Protein AF-A0A1Z9PYY9-F1 (afdb_monomer)

Sequence (95 aa):
MPALLAAALLITTSLSQAKAAIFTVKPGSIFYSKPEKSEKYRLDLPEVRVQVPPLRDVKGFCLFDLVYKISDRDNPNLPKSGWARCVSTDTFISQ

Nearest PDB structures (foldseek):
  1k1z-assembly1_A  TM=5.277E-01  e=1.471E+00  Mus musculus
  3jcr-assembly1_P  TM=3.678E-01  e=1.234E+00  Homo sapiens

Radius of gyration: 19.66 Å; Cα contacts (8 Å, |Δi|>4): 152; chains: 1; bounding box: 27×72×32 Å

Secondary structure (DSSP, 8-state):
----SS--------------EEEEEPTTPPPBSSSS--GGGB---SSEEEEEEEEEEETTEEEEEEEE-TTTTT-TTS-SEEEEETT-EEEE---

Foldseek 3Di:
DDPDDPPPDPVVPPPVPPPFFKFFWDPPWWWFCDQDPDPVGTDDDDRWIWTPPFPDDDPQKGKTQTDDDPVCVPPPPDDRITITRNNTTDDTDDD

Structure (mmCIF, N/CA/C/O backbone):
data_AF-A0A1Z9PYY9-F1
#
_entry.id   AF-A0A1Z9PYY9-F1
#
loop_
_atom_site.group_PDB
_atom_site.id
_atom_site.type_symbol
_atom_site.label_atom_id
_atom_site.label_alt_id
_atom_site.label_comp_id
_atom_site.label_asym_id
_atom_site.label_entity_id
_atom_site.label_seq_id
_atom_site.pdbx_PDB_ins_code
_atom_site.Cartn_x
_atom_site.Cartn_y
_atom_site.Cartn_z
_atom_site.occupancy
_atom_site.B_iso_or_equiv
_atom_site.auth_seq_id
_atom_site.auth_comp_id
_atom_site.auth_asym_id
_atom_site.auth_atom_id
_atom_site.pdbx_PDB_model_num
ATOM 1 N N . MET A 1 1 ? 8.871 -60.258 -16.167 1.00 48.06 1 MET A N 1
ATOM 2 C CA . MET A 1 1 ? 9.083 -58.790 -16.146 1.00 48.06 1 MET A CA 1
ATOM 3 C C . MET A 1 1 ? 8.028 -58.200 -17.073 1.00 48.06 1 MET A C 1
ATOM 5 O O . MET A 1 1 ? 8.046 -58.602 -18.228 1.00 48.06 1 MET A O 1
ATOM 9 N N . PRO A 1 2 ? 7.032 -57.437 -16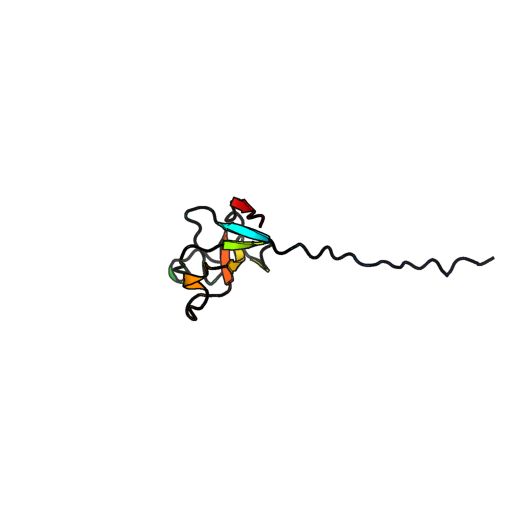.580 1.00 44.59 2 PRO A N 1
ATOM 10 C CA . PRO A 1 2 ? 7.276 -56.070 -16.116 1.00 44.59 2 PRO A CA 1
ATOM 11 C C . PRO A 1 2 ? 6.348 -55.654 -14.951 1.00 44.59 2 PRO A C 1
ATOM 13 O O . PRO A 1 2 ? 5.234 -55.180 -15.150 1.00 44.59 2 PRO A O 1
ATOM 16 N N . ALA A 1 3 ? 6.827 -55.779 -13.714 1.00 51.94 3 ALA A N 1
ATOM 17 C CA . ALA A 1 3 ? 6.243 -55.088 -12.566 1.00 51.94 3 ALA A CA 1
ATOM 18 C C . ALA A 1 3 ? 6.869 -53.686 -12.481 1.00 51.94 3 ALA A C 1
ATOM 20 O O . ALA A 1 3 ? 7.700 -53.432 -11.621 1.00 51.94 3 ALA A O 1
ATOM 21 N N . LEU A 1 4 ? 6.594 -52.820 -13.459 1.00 53.97 4 LEU A N 1
ATOM 22 C CA . LEU A 1 4 ? 7.308 -51.538 -13.597 1.00 53.97 4 LEU A CA 1
ATOM 23 C C . LEU A 1 4 ? 6.421 -50.397 -14.120 1.00 53.97 4 LEU A C 1
ATOM 25 O O . LEU A 1 4 ? 6.918 -49.453 -14.719 1.00 53.97 4 LEU A O 1
ATOM 29 N N . LEU A 1 5 ? 5.104 -50.464 -13.899 1.00 51.12 5 LEU A N 1
ATOM 30 C CA . LEU A 1 5 ? 4.167 -49.416 -14.343 1.00 51.12 5 LEU A CA 1
ATOM 31 C C . LEU A 1 5 ? 3.291 -48.823 -13.227 1.00 51.12 5 LEU A C 1
ATOM 33 O O . LEU A 1 5 ? 2.497 -47.932 -13.494 1.00 51.12 5 LEU A O 1
ATOM 37 N N . ALA A 1 6 ? 3.458 -49.249 -11.970 1.00 53.16 6 ALA A N 1
ATOM 38 C CA . ALA A 1 6 ? 2.670 -48.739 -10.838 1.00 53.16 6 ALA A CA 1
ATOM 39 C C . ALA A 1 6 ? 3.338 -47.578 -10.070 1.00 53.16 6 ALA A C 1
ATOM 41 O O . ALA A 1 6 ? 2.815 -47.130 -9.057 1.00 53.16 6 ALA A O 1
ATOM 42 N N . ALA A 1 7 ? 4.492 -47.089 -10.535 1.00 55.03 7 ALA A N 1
ATOM 43 C CA . ALA A 1 7 ? 5.258 -46.030 -9.873 1.00 55.03 7 ALA A CA 1
ATOM 44 C C . ALA A 1 7 ? 5.192 -44.684 -10.615 1.00 55.03 7 ALA A C 1
ATOM 46 O O . ALA A 1 7 ? 6.069 -43.839 -10.443 1.00 55.03 7 ALA A O 1
ATOM 47 N N . ALA A 1 8 ? 4.165 -44.465 -11.442 1.00 55.75 8 ALA A N 1
ATOM 48 C CA . ALA A 1 8 ? 3.899 -43.162 -12.040 1.00 55.75 8 ALA A CA 1
ATOM 49 C C . ALA A 1 8 ? 3.309 -42.218 -10.981 1.00 55.75 8 ALA A C 1
ATOM 51 O O . ALA A 1 8 ? 2.108 -41.982 -10.911 1.00 55.75 8 ALA A O 1
ATOM 52 N N . LEU A 1 9 ? 4.216 -41.724 -10.139 1.00 58.09 9 LEU A N 1
ATOM 53 C CA . LEU A 1 9 ? 4.311 -40.319 -9.784 1.00 58.09 9 LEU A CA 1
ATOM 54 C C . LEU A 1 9 ? 2.969 -39.683 -9.385 1.00 58.09 9 LEU A C 1
ATOM 56 O O . LEU A 1 9 ? 2.382 -38.875 -10.102 1.00 58.09 9 LEU A O 1
ATOM 60 N N . LEU A 1 10 ? 2.570 -39.966 -8.145 1.00 58.44 10 LEU A N 1
ATOM 61 C CA . LEU A 1 10 ? 1.922 -38.982 -7.281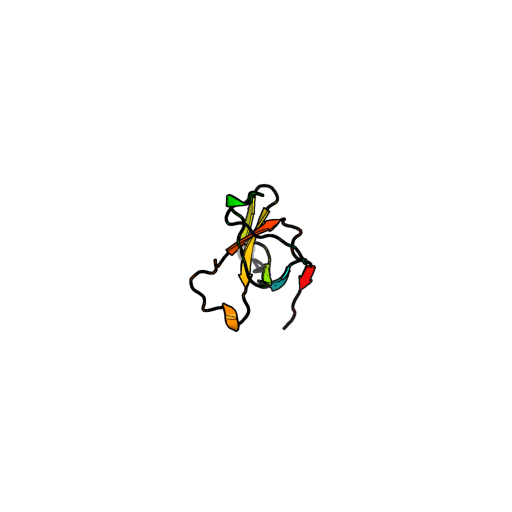 1.00 58.44 10 LEU A CA 1
ATOM 62 C C . LEU A 1 10 ? 2.866 -37.774 -7.137 1.00 58.44 10 LEU A C 1
ATOM 64 O O . LEU A 1 10 ? 3.511 -37.589 -6.108 1.00 58.44 10 LEU A O 1
ATOM 68 N N . ILE A 1 11 ? 2.988 -36.952 -8.183 1.00 60.59 11 ILE A N 1
ATOM 69 C CA . ILE A 1 11 ? 3.527 -35.599 -8.052 1.00 60.59 11 ILE A CA 1
ATOM 70 C C . ILE A 1 11 ? 2.395 -34.794 -7.434 1.00 60.59 11 ILE A C 1
ATOM 72 O O . ILE A 1 11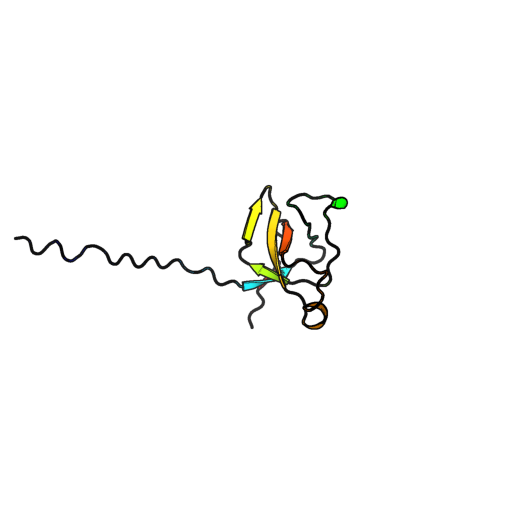 ? 1.651 -34.087 -8.110 1.00 60.59 11 ILE A O 1
ATOM 76 N N . THR A 1 12 ? 2.207 -34.959 -6.129 1.00 59.38 12 THR A N 1
ATOM 77 C CA . THR A 1 12 ? 1.461 -33.986 -5.348 1.00 59.38 12 THR A CA 1
ATOM 78 C C . THR A 1 12 ? 2.237 -32.688 -5.473 1.00 59.38 12 THR A C 1
ATOM 80 O O . THR A 1 12 ? 3.267 -32.500 -4.827 1.00 59.38 12 THR A O 1
ATOM 83 N N . THR A 1 13 ? 1.785 -31.821 -6.372 1.00 58.53 13 THR A N 1
ATOM 84 C CA . THR A 1 13 ? 2.226 -30.440 -6.458 1.00 58.53 13 THR A CA 1
ATOM 85 C C . THR A 1 13 ? 1.889 -29.783 -5.129 1.00 58.53 13 THR A C 1
ATOM 87 O O . THR A 1 13 ? 0.785 -29.275 -4.933 1.00 58.53 13 THR A O 1
ATOM 90 N N . SER A 1 14 ? 2.831 -29.800 -4.192 1.00 54.00 14 SER A N 1
ATOM 91 C CA . SER A 1 14 ? 2.856 -28.851 -3.095 1.00 54.00 14 SER A CA 1
ATOM 92 C C . SER A 1 14 ? 3.181 -27.490 -3.706 1.00 54.00 14 SER A C 1
ATOM 94 O O . SER A 1 14 ? 4.302 -26.992 -3.622 1.00 54.00 14 SER A O 1
ATOM 96 N N . LEU A 1 15 ? 2.184 -26.866 -4.349 1.00 53.31 15 LEU A N 1
ATOM 97 C CA . LEU A 1 15 ? 2.161 -25.414 -4.403 1.00 53.31 15 LEU A CA 1
ATOM 98 C C . LEU A 1 15 ? 2.137 -24.987 -2.941 1.00 53.31 15 LEU A C 1
ATOM 100 O O . LEU A 1 15 ? 1.096 -25.016 -2.288 1.00 53.31 15 LEU A O 1
ATOM 104 N N . SER A 1 16 ? 3.321 -24.687 -2.408 1.00 46.06 16 SER A N 1
ATOM 105 C CA . SER A 1 16 ? 3.464 -23.952 -1.168 1.00 46.06 16 SER A CA 1
ATOM 106 C C . SER A 1 16 ? 2.682 -22.670 -1.388 1.00 46.06 16 SER A C 1
ATOM 108 O O . SER A 1 16 ? 3.130 -21.765 -2.091 1.00 46.06 16 SER A O 1
ATOM 110 N N . GLN A 1 17 ? 1.444 -22.659 -0.901 1.00 52.62 17 GLN A N 1
ATOM 111 C CA . GLN A 1 17 ? 0.595 -21.491 -0.881 1.00 52.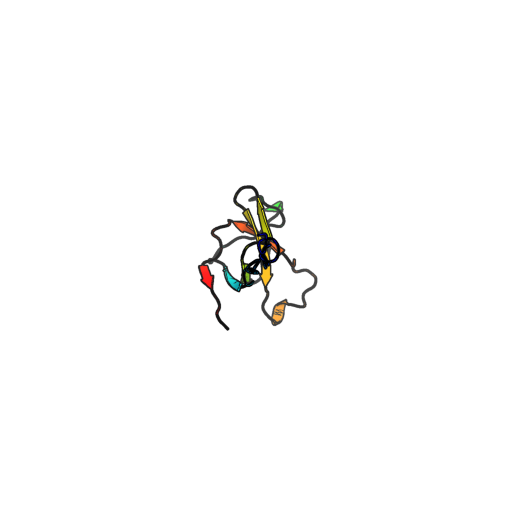62 17 GLN A CA 1
ATOM 112 C C . GLN A 1 17 ? 1.343 -20.520 0.022 1.00 52.62 17 GLN A C 1
ATOM 114 O O . GLN A 1 17 ? 1.296 -20.658 1.245 1.00 52.62 17 GLN A O 1
ATOM 119 N N . ALA A 1 18 ? 2.156 -19.651 -0.590 1.00 58.78 18 ALA A N 1
ATOM 120 C CA . ALA A 1 18 ? 2.952 -18.662 0.111 1.00 58.78 18 ALA A CA 1
ATOM 121 C C . ALA A 1 18 ? 1.993 -17.956 1.066 1.00 58.78 18 ALA A C 1
ATOM 123 O O . ALA A 1 18 ? 1.039 -17.315 0.623 1.00 58.78 18 ALA A O 1
ATOM 124 N N . LYS A 1 19 ? 2.150 -18.218 2.369 1.00 61.47 19 LYS A N 1
ATOM 125 C CA . LYS A 1 19 ? 1.191 -17.761 3.369 1.00 61.47 19 LYS A CA 1
ATOM 126 C C . LYS A 1 19 ? 1.127 -16.245 3.259 1.00 61.47 19 LYS A C 1
ATOM 128 O O . LYS A 1 19 ? 2.153 -15.591 3.428 1.00 61.47 19 LYS A O 1
ATOM 133 N N . ALA A 1 20 ? -0.060 -15.720 2.960 1.00 71.00 20 ALA A N 1
ATOM 134 C CA . ALA A 1 20 ? -0.303 -14.291 2.995 1.00 71.00 20 ALA A CA 1
ATOM 135 C C . ALA A 1 20 ? 0.032 -13.805 4.408 1.00 71.00 20 ALA A C 1
ATOM 137 O O . ALA A 1 20 ? -0.576 -14.234 5.390 1.00 71.00 20 ALA A O 1
ATOM 138 N N . ALA A 1 21 ? 1.067 -12.985 4.509 1.00 83.44 21 ALA A N 1
ATOM 139 C CA . ALA A 1 21 ? 1.599 -12.485 5.760 1.00 83.44 21 ALA A CA 1
ATOM 140 C C . ALA A 1 21 ? 1.389 -10.973 5.813 1.00 83.44 21 ALA A C 1
ATOM 142 O O . ALA A 1 21 ? 1.522 -10.295 4.798 1.00 83.44 21 ALA A O 1
ATOM 143 N N . ILE A 1 22 ? 1.047 -10.433 6.982 1.00 86.69 22 ILE A N 1
ATOM 144 C CA . ILE A 1 22 ? 0.779 -9.000 7.130 1.00 86.69 22 ILE A CA 1
ATOM 145 C C . ILE A 1 22 ? 2.055 -8.304 7.601 1.00 86.69 22 ILE A C 1
ATOM 147 O O . ILE A 1 22 ? 2.659 -8.699 8.599 1.00 86.69 22 ILE A O 1
ATOM 151 N N . PHE A 1 23 ? 2.454 -7.261 6.880 1.00 86.88 23 PHE A N 1
ATOM 152 C CA . PHE A 1 23 ? 3.650 -6.474 7.153 1.00 86.88 23 PHE A CA 1
ATOM 153 C C . PHE A 1 23 ? 3.306 -5.003 7.369 1.00 86.88 23 PHE A C 1
ATOM 155 O O . PHE A 1 23 ? 2.381 -4.458 6.757 1.00 86.88 23 PHE A O 1
ATOM 162 N N . THR A 1 24 ? 4.086 -4.341 8.220 1.00 86.94 24 THR A N 1
ATOM 163 C CA . THR A 1 24 ? 4.113 -2.878 8.273 1.00 86.94 24 THR A CA 1
ATOM 164 C C . THR A 1 24 ? 4.888 -2.313 7.088 1.00 86.94 24 THR A C 1
ATOM 166 O O . THR A 1 24 ? 5.875 -2.883 6.606 1.00 86.94 24 THR A O 1
ATOM 169 N N . VAL A 1 25 ? 4.424 -1.159 6.621 1.00 86.50 25 VAL A N 1
ATOM 170 C CA . VAL A 1 25 ? 5.087 -0.392 5.569 1.00 86.50 25 VAL A CA 1
ATOM 171 C C . VAL A 1 25 ? 6.160 0.507 6.171 1.00 86.50 25 VAL A C 1
ATOM 173 O O . VAL A 1 25 ? 6.018 0.967 7.307 1.00 86.50 25 VAL A O 1
ATOM 176 N N . LYS A 1 26 ? 7.218 0.791 5.406 1.00 86.00 26 LYS A N 1
ATOM 177 C CA . LYS A 1 26 ? 8.249 1.744 5.836 1.00 86.00 26 LYS A CA 1
ATOM 178 C C . LYS A 1 26 ? 7.610 3.113 6.083 1.00 86.0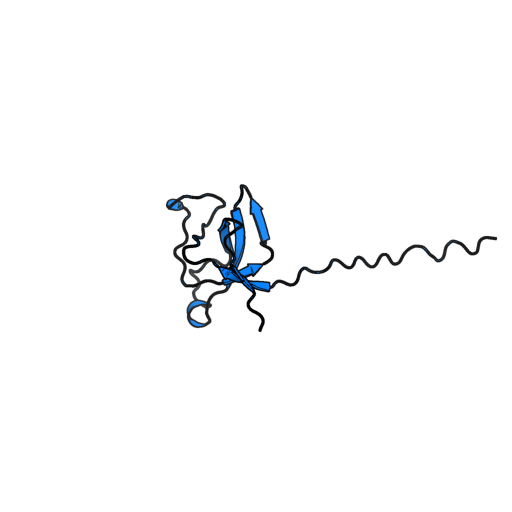0 26 LYS A C 1
ATOM 180 O O . LYS A 1 26 ? 6.789 3.525 5.251 1.00 86.00 26 LYS A O 1
ATOM 185 N N . PRO A 1 27 ? 7.996 3.855 7.135 1.00 82.69 27 PRO A N 1
ATOM 186 C CA . PRO A 1 27 ? 7.542 5.228 7.327 1.00 82.69 27 PRO A CA 1
ATOM 187 C C . PRO A 1 27 ? 7.774 6.078 6.069 1.00 82.69 27 PRO A C 1
ATOM 189 O O . PRO A 1 27 ? 8.828 5.999 5.440 1.00 82.69 27 PRO A O 1
ATOM 192 N N . GLY A 1 28 ? 6.774 6.867 5.673 1.00 84.25 28 GLY A N 1
ATOM 193 C CA . GLY A 1 28 ? 6.833 7.678 4.450 1.00 84.25 28 GLY A CA 1
ATOM 194 C C . GLY A 1 28 ? 6.630 6.901 3.142 1.00 84.25 28 GLY A C 1
ATOM 195 O O . GLY A 1 28 ? 6.766 7.488 2.068 1.00 84.25 28 GLY A O 1
ATOM 196 N N . SER A 1 29 ? 6.287 5.608 3.195 1.00 88.69 29 SER A N 1
ATOM 197 C CA . SER A 1 29 ? 5.857 4.867 2.004 1.00 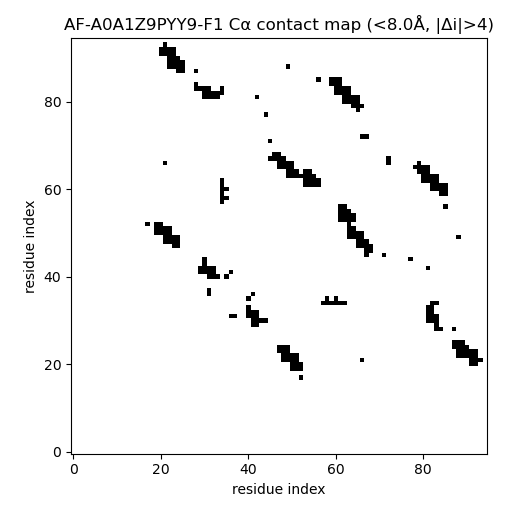88.69 29 SER A CA 1
ATOM 198 C C . SER A 1 29 ? 4.601 5.498 1.412 1.00 88.69 29 SER A C 1
ATOM 200 O O . SER A 1 29 ? 3.597 5.674 2.095 1.00 88.69 29 SER A O 1
ATOM 202 N N . ILE A 1 30 ? 4.663 5.819 0.122 1.00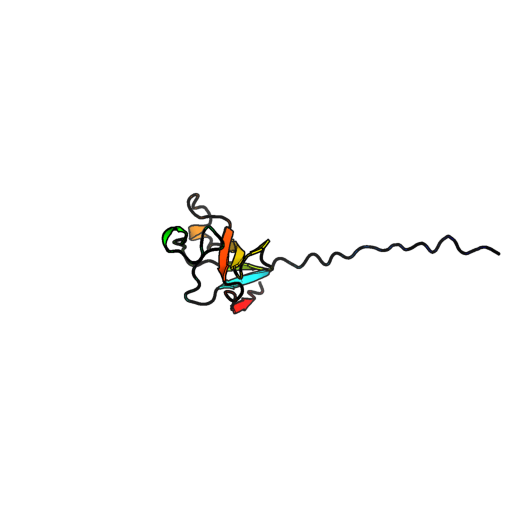 93.75 30 ILE A N 1
ATOM 203 C CA . ILE A 1 30 ? 3.552 6.415 -0.619 1.00 93.75 30 ILE A CA 1
ATOM 204 C C . ILE A 1 30 ? 2.904 5.334 -1.476 1.00 93.75 30 ILE A C 1
ATOM 206 O O . ILE A 1 30 ? 3.600 4.618 -2.204 1.00 93.75 30 ILE A O 1
ATOM 210 N N . PHE A 1 31 ? 1.577 5.263 -1.410 1.00 96.12 31 PHE A N 1
ATOM 211 C CA . PHE A 1 31 ? 0.767 4.395 -2.252 1.00 96.12 31 PHE A CA 1
ATOM 212 C C . PHE A 1 31 ? 0.146 5.168 -3.413 1.00 96.12 31 PHE A C 1
ATOM 214 O O . PHE A 1 31 ? -0.151 6.358 -3.311 1.00 96.12 31 PHE A O 1
ATOM 221 N N . TYR A 1 32 ? -0.072 4.466 -4.517 1.00 97.06 32 TYR A N 1
ATOM 222 C CA . TYR A 1 32 ? -0.614 4.995 -5.758 1.00 97.06 32 TYR A CA 1
ATOM 223 C C . TYR A 1 32 ? -1.714 4.072 -6.298 1.00 97.06 32 TYR A C 1
ATOM 225 O O . TYR A 1 32 ? -1.700 2.859 -6.091 1.00 97.06 32 TYR A O 1
ATOM 233 N N . SER A 1 33 ? -2.662 4.629 -7.045 1.00 96.75 33 SER A N 1
ATOM 234 C CA . SER A 1 33 ? -3.714 3.880 -7.752 1.00 96.75 33 SER A CA 1
ATOM 235 C C . SER A 1 33 ? -3.211 3.182 -9.023 1.00 96.75 33 SER A C 1
ATOM 237 O O . SER A 1 33 ? -3.872 2.286 -9.547 1.00 96.75 33 SER A O 1
ATOM 239 N N . LYS A 1 34 ? -2.023 3.555 -9.515 1.00 96.44 34 LYS A N 1
ATOM 240 C CA . LYS A 1 34 ? -1.350 2.980 -10.691 1.00 96.44 34 LYS A CA 1
ATOM 241 C C . LYS A 1 34 ? 0.135 2.727 -10.390 1.00 96.44 34 LYS A C 1
ATOM 243 O O . LYS A 1 34 ? 0.664 3.377 -9.490 1.00 96.44 34 LYS A O 1
ATOM 248 N N . PRO A 1 35 ? 0.834 1.847 -11.138 1.00 95.69 35 PRO A N 1
ATOM 249 C CA . PRO A 1 35 ? 2.270 1.586 -10.967 1.00 95.69 35 PRO A CA 1
ATOM 250 C C . PRO A 1 35 ? 3.132 2.739 -11.518 1.00 95.69 35 PRO A C 1
ATOM 252 O O . PRO A 1 35 ? 3.919 2.568 -12.451 1.00 95.69 35 PRO A O 1
ATOM 255 N N . GLU A 1 36 ? 2.931 3.943 -10.987 1.00 95.00 36 GLU A N 1
ATOM 256 C CA . GLU A 1 36 ? 3.538 5.182 -11.463 1.00 95.00 36 GLU A CA 1
ATOM 257 C C . GLU A 1 36 ? 3.667 6.190 -10.316 1.00 95.00 36 GLU A C 1
ATOM 259 O O . GLU A 1 36 ? 2.710 6.439 -9.584 1.00 95.00 36 GLU A O 1
ATOM 264 N N . LYS A 1 37 ? 4.845 6.814 -10.183 1.00 93.50 37 LYS A N 1
ATOM 265 C CA . LYS A 1 37 ? 5.081 7.887 -9.210 1.00 93.50 37 LYS A CA 1
ATOM 266 C C . LYS A 1 37 ? 4.542 9.206 -9.766 1.00 93.50 37 LYS A C 1
ATOM 268 O O . LYS A 1 37 ? 5.252 9.910 -10.477 1.00 93.50 37 LYS A O 1
ATOM 273 N N . SER A 1 38 ? 3.295 9.523 -9.437 1.00 94.81 38 SER A N 1
ATOM 274 C CA . SER A 1 38 ? 2.631 10.766 -9.837 1.00 94.81 38 SER A CA 1
ATOM 275 C C . SER A 1 38 ? 1.677 11.226 -8.742 1.00 94.81 38 SER A C 1
ATOM 277 O O . SER A 1 38 ? 0.893 10.419 -8.242 1.00 94.81 38 SER A O 1
ATOM 279 N N . GLU A 1 39 ? 1.691 12.520 -8.410 1.00 94.94 39 GLU A N 1
ATOM 280 C CA . GLU A 1 39 ? 0.759 13.092 -7.425 1.00 94.94 39 GLU A CA 1
ATOM 281 C C . GLU A 1 39 ? -0.705 12.897 -7.846 1.00 94.94 39 GLU A C 1
ATOM 283 O O . GLU A 1 39 ? -1.562 12.688 -6.998 1.00 94.94 39 GLU A O 1
ATOM 288 N N . LYS A 1 40 ? -0.994 12.836 -9.156 1.00 96.62 40 LYS A N 1
ATOM 289 C CA . LYS A 1 40 ? -2.342 12.537 -9.675 1.00 96.62 40 LYS A CA 1
ATOM 290 C C . LYS A 1 40 ? -2.857 11.159 -9.248 1.00 96.62 40 LYS A C 1
ATOM 292 O O . LYS A 1 40 ? -4.063 10.959 -9.147 1.00 96.62 40 LYS A O 1
ATOM 297 N N . TYR A 1 41 ? -1.958 10.192 -9.085 1.00 96.56 41 TYR A N 1
ATOM 298 C CA . TYR A 1 41 ? -2.317 8.820 -8.730 1.00 96.56 41 TYR A CA 1
ATOM 299 C C . TYR A 1 41 ? -2.068 8.507 -7.263 1.00 96.56 41 TYR A C 1
ATOM 301 O O . TYR A 1 41 ? -2.405 7.400 -6.844 1.00 96.56 41 TYR A O 1
ATOM 309 N N . ARG A 1 42 ? -1.489 9.439 -6.503 1.00 96.62 42 ARG A N 1
ATOM 310 C CA . ARG A 1 42 ? -1.199 9.267 -5.086 1.00 96.62 42 ARG A CA 1
ATOM 311 C C . ARG A 1 42 ? -2.493 9.027 -4.314 1.00 96.62 42 ARG A C 1
ATOM 313 O O . ARG A 1 42 ? -3.481 9.728 -4.502 1.00 96.62 42 ARG A O 1
ATOM 320 N N . LEU A 1 43 ? -2.469 8.010 -3.465 1.00 95.12 43 LEU A N 1
ATOM 321 C CA . LEU A 1 43 ? -3.556 7.699 -2.552 1.00 95.12 43 LEU A CA 1
ATOM 322 C C . LEU A 1 43 ? -3.283 8.392 -1.221 1.00 95.12 43 LEU A C 1
ATOM 324 O O . LEU A 1 43 ? -2.187 8.264 -0.670 1.00 95.12 43 LEU A O 1
ATOM 328 N N . ASP A 1 44 ? -4.280 9.111 -0.721 1.00 93.62 44 ASP A N 1
ATOM 329 C CA . ASP A 1 44 ? -4.281 9.620 0.644 1.00 93.62 44 ASP A CA 1
ATOM 330 C C . ASP A 1 44 ? -4.887 8.545 1.547 1.00 93.62 44 ASP A C 1
ATOM 332 O O . ASP A 1 44 ? -6.080 8.249 1.466 1.00 93.62 44 ASP A O 1
ATOM 336 N N . LEU A 1 45 ? -4.030 7.863 2.305 1.00 92.19 45 LEU A N 1
ATOM 337 C CA . LEU A 1 45 ? -4.402 6.704 3.107 1.00 92.19 45 LEU A CA 1
ATOM 338 C C . LEU A 1 45 ? -4.070 6.957 4.579 1.00 92.19 45 LEU A C 1
ATOM 340 O O . LEU A 1 45 ? -3.015 7.528 4.870 1.00 92.19 45 LEU A O 1
ATOM 344 N N . PRO A 1 46 ? -4.902 6.461 5.511 1.00 90.75 46 PRO A N 1
ATOM 345 C CA . PRO A 1 46 ? -4.511 6.365 6.911 1.00 90.75 46 PRO A CA 1
ATOM 346 C C . PRO A 1 46 ? -3.361 5.356 7.078 1.00 90.75 46 PRO A C 1
ATOM 348 O O . PRO A 1 46 ? -2.876 4.753 6.116 1.00 90.75 46 PRO A O 1
ATOM 351 N N . GLU A 1 47 ? -2.927 5.133 8.321 1.00 88.75 47 GLU A N 1
ATOM 352 C CA . GLU A 1 47 ? -1.947 4.086 8.611 1.00 88.75 47 GLU A CA 1
ATOM 353 C C . GLU A 1 47 ? -2.441 2.732 8.084 1.00 88.75 47 GLU A C 1
ATOM 355 O O . GLU A 1 47 ? -3.497 2.229 8.479 1.00 88.75 47 GLU A O 1
ATOM 360 N N . VAL A 1 48 ? -1.654 2.145 7.186 1.00 90.50 48 VAL A N 1
ATOM 361 C CA . VAL A 1 48 ? -2.023 0.943 6.450 1.00 90.50 48 VAL A CA 1
ATOM 362 C C . VAL A 1 48 ? -0.917 -0.097 6.549 1.00 90.50 48 VAL A C 1
ATOM 364 O O . VAL A 1 48 ? 0.276 0.209 6.513 1.00 90.50 48 VAL A O 1
ATOM 367 N N . ARG A 1 49 ? -1.327 -1.351 6.696 1.00 92.44 49 ARG A N 1
ATOM 368 C CA . ARG A 1 49 ? -0.466 -2.531 6.604 1.00 92.44 49 ARG A CA 1
ATOM 369 C C . ARG A 1 49 ? -0.707 -3.200 5.260 1.00 92.44 49 ARG A C 1
ATOM 371 O O . ARG A 1 49 ? -1.707 -2.925 4.603 1.00 92.44 49 ARG A O 1
ATOM 378 N N . VAL A 1 50 ? 0.183 -4.087 4.848 1.00 92.56 50 VAL A N 1
ATOM 379 C CA . VAL A 1 50 ? 0.054 -4.780 3.562 1.00 92.56 50 VAL A CA 1
ATOM 380 C C . VAL A 1 50 ? 0.128 -6.282 3.719 1.00 92.56 50 VAL A C 1
ATOM 382 O O . VAL A 1 50 ? 0.851 -6.776 4.584 1.00 92.56 50 VAL A O 1
ATOM 385 N N . GLN A 1 51 ? -0.594 -7.009 2.872 1.00 90.88 51 GLN A N 1
ATOM 386 C CA . GLN A 1 51 ? -0.365 -8.443 2.712 1.00 90.88 51 GLN A CA 1
ATOM 387 C C . GLN A 1 51 ? 0.790 -8.672 1.739 1.00 90.88 51 GLN A C 1
ATOM 389 O O . GLN A 1 51 ? 0.848 -8.048 0.679 1.00 90.88 51 GLN A O 1
ATOM 394 N N . VAL A 1 52 ? 1.697 -9.574 2.101 1.00 86.50 52 VAL A N 1
ATOM 395 C CA . VAL A 1 52 ? 2.777 -10.054 1.238 1.00 86.50 52 VAL A CA 1
ATOM 396 C C . VAL A 1 52 ? 2.631 -11.564 1.004 1.00 86.50 52 VAL A C 1
ATOM 398 O O . VAL A 1 52 ? 2.106 -12.255 1.882 1.00 86.50 52 VAL A O 1
ATOM 401 N N . PRO A 1 53 ? 3.130 -12.105 -0.121 1.00 88.81 53 PRO A N 1
ATOM 402 C CA . PRO A 1 53 ? 3.789 -11.400 -1.229 1.00 88.81 53 PRO A CA 1
ATOM 403 C C . PRO A 1 53 ? 2.840 -10.427 -1.958 1.00 88.81 53 PRO A C 1
ATOM 405 O O . PRO A 1 53 ? 1.624 -10.553 -1.822 1.00 88.81 53 PRO A O 1
ATOM 408 N N . PRO A 1 54 ? 3.364 -9.430 -2.694 1.00 89.94 54 PRO A N 1
ATOM 409 C CA . PRO A 1 54 ? 2.521 -8.549 -3.497 1.00 89.94 54 PRO A CA 1
ATOM 410 C C . PRO A 1 54 ? 1.715 -9.343 -4.530 1.00 89.94 54 PRO A C 1
ATOM 412 O O . PRO A 1 54 ? 2.177 -10.355 -5.054 1.00 89.94 54 PRO A O 1
ATOM 415 N N . LEU A 1 55 ? 0.535 -8.833 -4.879 1.00 90.12 55 LEU A N 1
ATOM 416 C CA . LEU A 1 55 ? -0.343 -9.412 -5.896 1.00 90.12 55 LEU A CA 1
ATOM 417 C C . LEU A 1 55 ? 0.264 -9.353 -7.302 1.00 90.12 55 LEU A C 1
ATOM 419 O O . LEU A 1 55 ? -0.025 -10.198 -8.148 1.00 90.12 55 LEU A O 1
ATOM 423 N N . ARG A 1 56 ? 1.041 -8.301 -7.585 1.00 91.88 56 ARG A N 1
ATOM 424 C CA . ARG A 1 56 ? 1.676 -8.075 -8.888 1.00 91.88 56 ARG A CA 1
ATOM 425 C C . ARG A 1 56 ? 2.862 -7.132 -8.760 1.00 91.88 56 ARG A C 1
ATOM 427 O O . ARG A 1 56 ? 2.791 -6.175 -7.994 1.00 91.88 56 ARG A O 1
ATOM 434 N N . ASP A 1 57 ? 3.882 -7.325 -9.584 1.00 91.75 57 ASP A N 1
ATOM 435 C CA . ASP A 1 57 ? 4.953 -6.362 -9.813 1.00 91.75 57 ASP A CA 1
ATOM 436 C C . ASP A 1 57 ? 4.891 -5.792 -11.242 1.00 91.75 57 ASP A C 1
ATOM 438 O O . ASP A 1 57 ? 4.660 -6.506 -12.216 1.00 91.75 57 ASP A O 1
ATOM 442 N N . VAL A 1 58 ? 5.036 -4.472 -11.381 1.00 94.69 58 VAL A N 1
ATOM 443 C CA . VAL A 1 58 ? 5.090 -3.775 -12.676 1.00 94.69 58 VAL A CA 1
ATOM 444 C C . VAL A 1 58 ? 5.980 -2.543 -12.540 1.00 94.69 58 VAL A C 1
ATOM 446 O O . VAL A 1 58 ? 5.737 -1.688 -11.691 1.00 94.69 58 VAL A O 1
ATOM 449 N N . LYS A 1 59 ? 6.996 -2.403 -13.403 1.00 90.62 59 LYS A N 1
ATOM 450 C CA . LYS A 1 59 ? 7.866 -1.204 -13.482 1.00 90.62 59 LYS A CA 1
ATOM 451 C C . LYS A 1 59 ? 8.522 -0.812 -12.139 1.00 90.62 59 LYS A C 1
ATOM 453 O O . LYS A 1 59 ? 8.720 0.368 -11.849 1.00 90.62 59 LYS A O 1
ATOM 458 N N . GLY A 1 60 ? 8.851 -1.794 -11.296 1.00 90.81 60 GLY A N 1
ATOM 459 C CA . GLY A 1 60 ? 9.427 -1.558 -9.963 1.00 90.81 60 GLY A CA 1
ATOM 460 C C . GLY A 1 60 ? 8.422 -1.072 -8.908 1.00 90.81 60 GLY A C 1
ATOM 461 O O . GLY A 1 60 ? 8.831 -0.590 -7.846 1.00 90.81 60 GLY A O 1
ATOM 462 N N . PHE A 1 61 ? 7.124 -1.182 -9.198 1.00 95.50 61 PHE A N 1
ATOM 463 C CA . PHE A 1 61 ? 6.036 -1.036 -8.239 1.00 95.50 61 PHE A CA 1
ATOM 464 C C . PHE A 1 61 ? 5.409 -2.393 -7.955 1.00 95.50 61 PHE A C 1
ATOM 466 O O . PHE A 1 61 ? 5.294 -3.225 -8.849 1.00 95.50 61 PHE A O 1
ATOM 473 N N . CYS A 1 62 ? 4.975 -2.576 -6.718 1.00 94.75 62 CYS A N 1
ATOM 474 C CA . CYS A 1 62 ? 4.306 -3.768 -6.241 1.00 94.75 62 CYS A CA 1
ATOM 475 C C . CYS A 1 62 ? 2.892 -3.395 -5.798 1.00 94.75 62 CYS A C 1
ATOM 477 O O . CYS A 1 62 ? 2.702 -2.423 -5.062 1.00 94.75 62 CYS A O 1
ATOM 479 N N . LEU A 1 63 ? 1.907 -4.140 -6.291 1.00 95.88 63 LEU A N 1
ATOM 480 C CA . LEU A 1 63 ? 0.516 -4.037 -5.883 1.00 95.88 63 LEU A CA 1
ATOM 481 C C . LEU A 1 63 ? 0.323 -4.870 -4.624 1.00 95.88 63 LEU A C 1
ATOM 483 O O . LEU A 1 63 ? 0.554 -6.077 -4.644 1.00 95.88 63 LEU A O 1
ATOM 487 N N . PHE A 1 64 ? -0.123 -4.234 -3.555 1.00 95.06 64 PHE A N 1
ATOM 488 C CA . PHE A 1 64 ? -0.393 -4.892 -2.286 1.00 95.06 64 PHE A CA 1
ATOM 489 C C . PHE A 1 64 ? -1.878 -4.821 -1.953 1.00 95.06 64 PHE A C 1
ATOM 491 O O . PHE A 1 64 ? -2.520 -3.807 -2.242 1.00 95.06 64 PHE A O 1
ATOM 498 N N . ASP A 1 65 ? -2.393 -5.857 -1.292 1.00 94.94 65 ASP A N 1
ATOM 499 C CA . ASP A 1 65 ? -3.646 -5.735 -0.550 1.00 94.94 65 ASP A CA 1
ATOM 500 C C . ASP A 1 65 ? -3.411 -4.883 0.695 1.00 94.94 65 ASP A C 1
ATOM 502 O O . ASP A 1 65 ? -2.472 -5.120 1.463 1.00 94.94 65 ASP A O 1
ATOM 506 N N . LEU A 1 66 ? -4.275 -3.891 0.877 1.00 94.12 66 LEU A N 1
ATOM 507 C CA . LEU A 1 66 ? -4.224 -2.931 1.967 1.00 94.12 66 LEU A CA 1
ATOM 508 C C . LEU A 1 66 ? -5.032 -3.455 3.155 1.00 94.12 66 LEU A C 1
ATOM 510 O O . LEU A 1 66 ? -6.175 -3.892 3.024 1.00 94.12 66 LEU A O 1
ATOM 514 N N . VAL A 1 67 ? -4.423 -3.405 4.334 1.00 93.00 67 VAL A N 1
ATOM 515 C CA . VAL A 1 67 ? -5.009 -3.843 5.600 1.00 93.00 67 VAL A CA 1
ATOM 516 C C . VAL A 1 67 ? -5.086 -2.643 6.532 1.00 93.00 67 VAL A C 1
ATOM 518 O O . VAL A 1 67 ? -4.071 -2.147 7.025 1.00 93.00 67 VAL A O 1
ATOM 521 N N . TYR A 1 68 ? -6.309 -2.183 6.769 1.00 91.75 68 TYR A N 1
ATOM 522 C CA . TYR A 1 68 ? -6.607 -1.037 7.622 1.00 91.75 68 TYR A CA 1
ATOM 523 C C . TYR A 1 68 ? -6.835 -1.442 9.080 1.00 91.75 68 TYR A C 1
ATOM 525 O O . TYR A 1 68 ? -7.125 -2.602 9.392 1.00 91.75 68 TYR A O 1
ATOM 533 N N . LYS A 1 69 ? -6.726 -0.466 9.987 1.00 90.25 69 LYS A N 1
ATOM 534 C CA . LYS A 1 69 ? -7.160 -0.622 11.381 1.00 90.25 69 LYS A CA 1
ATOM 535 C C . LYS A 1 69 ? -8.678 -0.819 11.444 1.00 90.25 69 LYS A C 1
ATOM 537 O O . LYS A 1 69 ? -9.400 -0.422 10.536 1.00 90.25 69 LYS A O 1
ATOM 542 N N . ILE A 1 70 ? -9.166 -1.403 12.541 1.00 85.88 70 ILE A N 1
ATOM 543 C CA . ILE A 1 70 ? -10.603 -1.675 12.744 1.00 85.88 70 ILE A CA 1
ATOM 544 C C . ILE A 1 70 ? -11.435 -0.385 12.639 1.00 85.88 70 ILE A C 1
ATOM 546 O O . ILE A 1 70 ? -12.513 -0.421 12.064 1.00 85.88 70 ILE A O 1
ATOM 550 N N . SER A 1 71 ? -10.902 0.749 13.108 1.00 89.25 71 SER A N 1
ATOM 551 C CA . SER A 1 71 ? -11.521 2.081 12.999 1.00 89.25 71 SER A CA 1
ATOM 552 C C . SER A 1 71 ? -11.808 2.527 11.564 1.00 89.25 71 SER A C 1
ATOM 554 O O . SER A 1 71 ? -12.757 3.266 11.337 1.00 89.25 71 SER A O 1
ATOM 556 N N . ASP A 1 72 ? -10.990 2.085 10.611 1.00 88.56 72 ASP A N 1
ATOM 557 C CA . ASP A 1 72 ? -11.008 2.549 9.221 1.00 88.56 72 ASP A CA 1
ATOM 558 C C . ASP A 1 72 ? -11.516 1.470 8.254 1.00 88.56 72 ASP A C 1
ATOM 560 O O . ASP A 1 72 ? -11.793 1.749 7.089 1.00 88.56 72 ASP A O 1
ATOM 564 N N . ARG A 1 73 ? -11.652 0.225 8.729 1.00 83.12 73 ARG A N 1
ATOM 565 C CA . ARG A 1 73 ? -11.935 -0.962 7.913 1.00 83.12 73 ARG A CA 1
ATOM 566 C C . ARG A 1 73 ? -13.247 -0.874 7.135 1.00 83.12 73 ARG A C 1
ATOM 568 O O . ARG A 1 73 ? -13.306 -1.371 6.014 1.00 83.12 73 ARG A O 1
ATOM 575 N N . ASP A 1 74 ? -14.267 -0.262 7.723 1.00 86.44 74 ASP A N 1
ATOM 576 C CA . ASP A 1 74 ? -15.606 -0.189 7.134 1.00 86.44 74 ASP A CA 1
ATOM 577 C C . ASP A 1 74 ? -15.813 1.074 6.279 1.00 86.44 74 ASP A C 1
ATOM 579 O O . ASP A 1 74 ? -16.916 1.319 5.791 1.00 86.44 74 ASP A O 1
ATOM 583 N N . ASN A 1 75 ? -14.766 1.883 6.063 1.00 90.06 75 ASN A N 1
ATOM 584 C CA . ASN A 1 75 ? -14.847 3.066 5.211 1.00 90.06 75 ASN A CA 1
ATOM 585 C C . ASN A 1 75 ? -14.899 2.660 3.721 1.00 90.06 75 ASN A C 1
ATOM 587 O O . ASN A 1 75 ? -13.893 2.190 3.181 1.00 90.06 75 ASN A O 1
ATOM 591 N N . PRO A 1 76 ? -16.021 2.892 3.010 1.00 89.19 76 PRO A N 1
ATOM 592 C CA . PRO A 1 76 ? -16.177 2.462 1.619 1.00 89.19 76 PRO A CA 1
ATOM 593 C C . PRO A 1 76 ? -15.306 3.250 0.631 1.00 89.19 76 PRO A C 1
ATOM 595 O O . PRO A 1 76 ? -15.155 2.830 -0.515 1.00 89.19 76 PRO A O 1
ATOM 598 N N . ASN A 1 77 ? -14.738 4.384 1.052 1.00 92.06 77 ASN A N 1
ATOM 599 C CA . ASN A 1 77 ? -13.894 5.227 0.205 1.00 92.06 77 ASN A CA 1
ATOM 600 C C . ASN A 1 77 ? -12.430 4.771 0.180 1.00 92.06 77 ASN A C 1
ATOM 602 O O . ASN 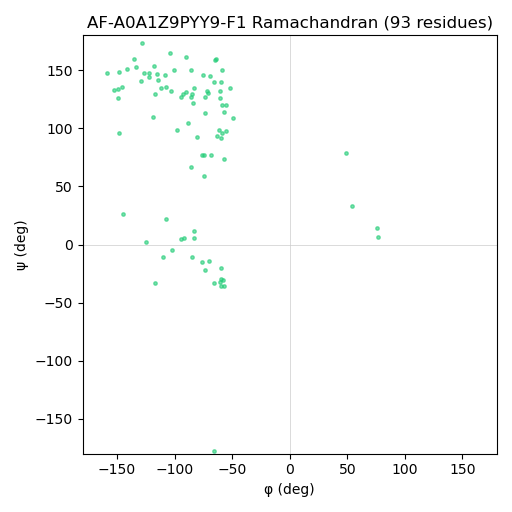A 1 77 ? -11.648 5.276 -0.626 1.00 92.06 77 ASN A O 1
ATOM 606 N N . LEU A 1 78 ? -12.041 3.838 1.056 1.00 94.12 78 LEU A N 1
ATOM 607 C CA . LEU A 1 78 ? -10.676 3.333 1.100 1.00 94.12 78 LEU A CA 1
ATOM 608 C C . LEU A 1 78 ? -10.480 2.199 0.081 1.00 94.12 78 LEU A C 1
ATOM 610 O O . LEU A 1 78 ? -11.265 1.247 0.039 1.00 94.12 78 LEU A O 1
ATOM 614 N N . PRO A 1 79 ? -9.437 2.270 -0.764 1.00 95.25 79 PRO A N 1
ATOM 615 C CA . PRO A 1 79 ? -9.181 1.238 -1.754 1.00 95.25 79 PRO A CA 1
ATOM 616 C C . PRO A 1 79 ? -8.725 -0.062 -1.086 1.00 95.25 79 PRO A C 1
ATOM 618 O O . PRO A 1 79 ? -7.969 -0.063 -0.127 1.00 95.25 79 PRO A O 1
ATOM 621 N N . LYS A 1 80 ? -9.112 -1.209 -1.644 1.00 94.69 80 LYS A N 1
ATOM 622 C CA . LYS A 1 80 ? -8.668 -2.515 -1.119 1.00 94.69 80 LYS A CA 1
ATOM 623 C C . LYS A 1 80 ? -7.203 -2.829 -1.434 1.00 94.69 80 LYS A C 1
ATOM 625 O O . LYS A 1 80 ? -6.595 -3.648 -0.759 1.00 94.69 80 LYS A O 1
ATOM 630 N N . SER A 1 81 ? -6.643 -2.185 -2.456 1.00 96.06 81 SER A N 1
ATOM 631 C CA . SER A 1 81 ? -5.290 -2.437 -2.948 1.00 96.06 81 SER A CA 1
ATOM 632 C C . SER A 1 81 ? -4.597 -1.142 -3.359 1.00 96.06 81 SER A C 1
ATOM 634 O O . SER A 1 81 ? -5.258 -0.221 -3.844 1.00 96.06 81 SER A O 1
ATOM 636 N N . GLY A 1 82 ? -3.270 -1.098 -3.261 1.00 96.19 82 GLY A N 1
ATOM 637 C CA . GLY A 1 82 ? -2.474 0.056 -3.678 1.00 96.19 82 GLY A CA 1
ATOM 638 C C . GLY A 1 82 ? -1.097 -0.333 -4.204 1.00 96.19 82 GLY A C 1
ATOM 639 O O . GLY A 1 82 ? -0.495 -1.310 -3.757 1.00 96.19 82 GLY A O 1
ATOM 640 N N . TRP A 1 83 ? -0.589 0.447 -5.155 1.00 97.06 83 TRP A N 1
ATOM 641 C CA . TRP A 1 83 ? 0.766 0.314 -5.683 1.00 97.06 83 TRP A CA 1
ATOM 642 C C . TRP A 1 83 ? 1.751 1.079 -4.810 1.00 97.06 83 TRP A C 1
ATOM 644 O O . TRP A 1 83 ? 1.587 2.275 -4.609 1.00 97.06 83 TRP A O 1
ATOM 654 N N . ALA A 1 84 ? 2.814 0.431 -4.356 1.00 95.38 84 ALA A N 1
ATOM 655 C CA . ALA A 1 84 ? 3.950 1.089 -3.710 1.00 95.38 84 ALA A CA 1
ATOM 656 C C . ALA A 1 84 ? 5.254 0.659 -4.385 1.00 95.38 84 ALA A C 1
ATOM 658 O O . ALA A 1 84 ? 5.261 -0.214 -5.254 1.00 95.38 84 ALA A O 1
ATOM 659 N N . ARG A 1 85 ? 6.387 1.258 -4.011 1.00 93.00 85 ARG A N 1
ATOM 660 C CA . ARG A 1 85 ? 7.688 0.726 -4.441 1.00 93.00 85 ARG A CA 1
ATOM 661 C C . ARG A 1 85 ? 7.875 -0.648 -3.799 1.00 93.00 85 ARG A C 1
ATOM 663 O O . ARG A 1 85 ? 7.545 -0.833 -2.637 1.00 93.00 85 ARG A O 1
ATOM 670 N N . CYS A 1 86 ? 8.427 -1.614 -4.526 1.00 88.12 86 CYS A N 1
ATOM 671 C CA . CYS A 1 86 ? 8.547 -2.985 -4.005 1.00 88.12 86 CYS A CA 1
ATOM 672 C C . CYS A 1 86 ? 9.382 -3.104 -2.715 1.00 88.1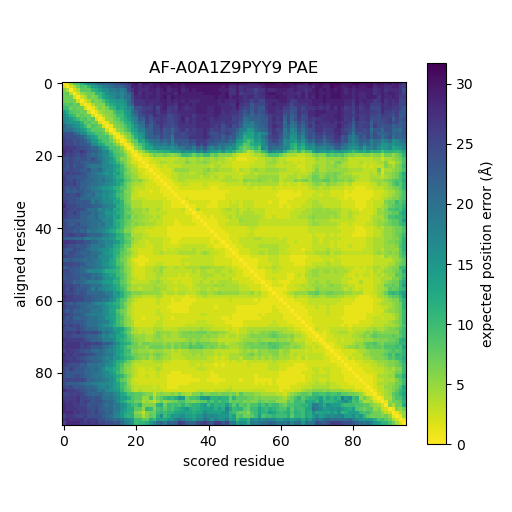2 86 CYS A C 1
ATOM 674 O O . CYS A 1 86 ? 9.218 -4.054 -1.963 1.00 88.12 86 CYS A O 1
ATOM 676 N N . VAL A 1 87 ? 10.227 -2.113 -2.420 1.00 82.81 87 VAL A N 1
ATOM 677 C CA . VAL A 1 87 ? 11.014 -2.019 -1.180 1.00 82.81 87 VAL A CA 1
ATOM 678 C C . VAL A 1 87 ? 10.235 -1.422 0.004 1.00 82.81 87 VAL A C 1
ATOM 680 O O . VAL A 1 87 ? 10.847 -1.049 0.994 1.00 82.81 87 VAL A O 1
ATOM 683 N N . SER A 1 88 ? 8.911 -1.268 -0.080 1.00 77.56 88 SER A N 1
ATOM 684 C CA . SER A 1 88 ? 8.117 -0.519 0.909 1.00 77.56 88 SER A CA 1
ATOM 685 C C . SER A 1 88 ? 7.713 -1.292 2.177 1.00 77.56 88 SER A C 1
ATOM 687 O O . SER A 1 88 ? 7.004 -0.725 3.001 1.00 77.56 88 SER A O 1
ATOM 689 N N . THR A 1 89 ? 8.159 -2.531 2.395 1.00 77.31 89 THR A N 1
ATOM 690 C CA . THR A 1 89 ? 7.832 -3.331 3.599 1.00 77.31 89 THR A CA 1
ATOM 691 C C . THR A 1 89 ? 9.030 -3.457 4.543 1.00 77.31 89 THR A C 1
ATOM 693 O O . THR A 1 89 ? 10.130 -3.735 4.067 1.00 77.31 89 THR A O 1
ATOM 696 N N . ASP A 1 90 ? 8.833 -3.282 5.857 1.00 69.69 90 ASP A N 1
ATOM 697 C CA . ASP A 1 90 ? 9.928 -3.304 6.854 1.00 69.69 90 ASP A CA 1
ATOM 698 C C . ASP A 1 90 ? 9.832 -4.439 7.886 1.00 69.69 90 ASP A C 1
ATOM 700 O O . ASP A 1 90 ? 10.865 -4.923 8.346 1.00 69.69 90 ASP A O 1
ATOM 704 N N . THR A 1 91 ? 8.635 -4.874 8.307 1.00 67.25 91 THR A N 1
ATOM 705 C CA . THR A 1 91 ? 8.532 -5.813 9.445 1.00 67.25 91 THR A CA 1
ATOM 706 C C . THR A 1 91 ? 7.339 -6.754 9.336 1.00 67.25 91 THR A C 1
ATOM 708 O O . THR A 1 91 ? 6.224 -6.323 9.048 1.00 67.25 91 THR A O 1
ATOM 711 N N . PHE A 1 92 ? 7.584 -8.045 9.583 1.00 71.06 92 PHE A N 1
ATOM 712 C CA . PHE A 1 92 ? 6.544 -9.066 9.705 1.00 71.06 92 PHE A CA 1
ATOM 713 C C . PHE A 1 92 ? 5.789 -8.880 11.018 1.00 71.06 92 PHE A C 1
ATOM 715 O O . PHE A 1 92 ? 6.407 -8.756 12.075 1.00 71.06 92 PHE A O 1
ATOM 722 N N . ILE A 1 93 ? 4.461 -8.905 10.966 1.00 61.16 93 ILE A N 1
ATOM 723 C CA . ILE A 1 93 ? 3.630 -8.920 12.166 1.00 61.16 93 ILE A CA 1
ATOM 724 C C . ILE A 1 93 ? 3.229 -10.376 12.416 1.00 61.16 93 ILE A C 1
ATOM 726 O O . ILE A 1 93 ? 2.299 -10.876 11.781 1.00 61.16 93 ILE A O 1
ATOM 730 N N . SER A 1 94 ? 3.928 -11.070 13.318 1.00 56.50 94 SER A N 1
ATOM 731 C CA . SER A 1 94 ? 3.428 -12.348 13.834 1.00 56.50 94 SER A CA 1
ATOM 732 C C . SER A 1 94 ? 2.281 -12.067 14.801 1.00 56.50 94 SER A C 1
ATOM 734 O O . SER A 1 94 ? 2.450 -11.263 15.720 1.00 56.50 94 SER A O 1
ATOM 736 N N . GLN A 1 95 ? 1.129 -12.699 14.575 1.00 45.25 95 GLN A N 1
ATOM 737 C CA . GLN A 1 95 ? 0.072 -12.783 15.585 1.00 45.25 95 GLN A CA 1
ATOM 738 C C . GLN A 1 95 ? 0.484 -13.718 16.716 1.00 45.25 95 GLN A C 1
ATOM 740 O O . GLN A 1 95 ? 1.131 -14.744 16.404 1.00 45.25 95 GLN A O 1
#

pLDDT: mean 81.81, std 16.29, range [44.59, 97.06]

Mean predicted aligned error: 10.13 Å

Solvent-accessible surface area (backbone atoms only — not comparable to full-atom values): 5967 Å² total; per-residue (Å²): 137,83,97,77,75,88,77,79,68,86,72,74,77,76,72,74,71,73,68,77,38,47,24,41,50,37,88,88,62,64,37,13,80,45,72,54,99,43,80,90,36,47,55,92,71,74,84,55,30,31,38,33,75,56,82,44,78,45,94,71,19,23,32,24,43,51,44,59,48,83,93,55,59,82,46,85,87,61,68,64,54,35,19,26,52,67,82,37,64,72,43,80,59,81,129